Protein AF-A0A519LXI4-F1 (afdb_monomer_lite)

Secondary structure (DSSP, 8-state):
--HHHHHHHHHHTTSTT---EEE-TT--EEE-TT----

Structure (mmCIF, N/CA/C/O backbone):
data_AF-A0A519LXI4-F1
#
_entry.id   AF-A0A519LXI4-F1
#
loop_
_atom_site.group_PDB
_atom_site.id
_atom_site.type_symbol
_atom_site.label_atom_id
_atom_site.label_alt_id
_atom_site.label_comp_id
_atom_site.label_asym_id
_atom_site.label_entity_id
_atom_site.label_seq_id
_atom_site.pdbx_PDB_ins_code
_atom_site.Cartn_x
_atom_site.Cartn_y
_atom_site.Cartn_z
_atom_site.occupancy
_atom_site.B_iso_or_equiv
_atom_site.auth_seq_id
_atom_site.auth_comp_id
_atom_site.auth_asym_id
_atom_site.auth_atom_id
_atom_site.pdbx_PDB_model_num
ATOM 1 N N . THR A 1 1 ? 13.256 -0.885 -3.099 1.00 48.97 1 THR A N 1
ATOM 2 C CA . THR A 1 1 ? 12.064 -0.455 -2.336 1.00 48.97 1 THR A CA 1
ATOM 3 C C . THR A 1 1 ? 11.178 0.346 -3.263 1.00 48.97 1 THR A C 1
ATOM 5 O O . THR A 1 1 ? 11.606 1.378 -3.761 1.00 48.97 1 THR A O 1
ATOM 8 N N . VAL A 1 2 ? 9.985 -0.158 -3.586 1.00 61.25 2 VAL A N 1
ATOM 9 C CA . VAL A 1 2 ? 9.046 0.563 -4.458 1.00 61.25 2 VAL A CA 1
ATOM 10 C C . VAL A 1 2 ? 8.288 1.566 -3.590 1.00 61.25 2 VAL A C 1
ATOM 12 O O . VAL A 1 2 ? 7.307 1.214 -2.943 1.00 61.25 2 VAL A O 1
ATOM 15 N N . MET A 1 3 ? 8.783 2.806 -3.539 1.00 74.88 3 MET A N 1
ATOM 16 C CA . MET A 1 3 ? 8.244 3.893 -2.701 1.00 74.88 3 MET A CA 1
ATOM 17 C C . MET A 1 3 ? 6.732 4.131 -2.897 1.00 74.88 3 MET A C 1
ATOM 19 O O . MET A 1 3 ? 6.042 4.521 -1.957 1.00 74.88 3 MET A O 1
ATOM 23 N N . GLY A 1 4 ? 6.204 3.879 -4.101 1.00 83.50 4 GLY A N 1
ATOM 24 C CA . GLY A 1 4 ? 4.795 4.119 -4.433 1.00 83.50 4 GLY A CA 1
ATOM 25 C C . GLY A 1 4 ? 3.811 3.181 -3.729 1.00 83.50 4 GLY A C 1
ATOM 26 O O . GLY A 1 4 ? 2.755 3.630 -3.293 1.00 83.50 4 GLY A O 1
ATOM 27 N N . ILE A 1 5 ? 4.169 1.903 -3.550 1.00 88.19 5 ILE A N 1
ATOM 28 C CA . ILE A 1 5 ? 3.300 0.921 -2.880 1.00 88.19 5 ILE A CA 1
ATOM 29 C C . ILE A 1 5 ? 3.134 1.300 -1.405 1.00 88.19 5 ILE A C 1
ATOM 31 O O . ILE A 1 5 ? 2.014 1.335 -0.905 1.00 88.19 5 ILE A O 1
ATOM 35 N N . SER A 1 6 ? 4.232 1.659 -0.729 1.00 87.25 6 SER A N 1
ATOM 36 C CA . SER A 1 6 ? 4.201 2.128 0.662 1.00 87.25 6 SER A CA 1
ATOM 37 C C . SER A 1 6 ? 3.398 3.417 0.825 1.00 87.25 6 SER A C 1
ATOM 39 O O . SER A 1 6 ? 2.542 3.475 1.699 1.00 87.25 6 SER A O 1
ATOM 41 N N . ALA A 1 7 ? 3.596 4.412 -0.048 1.00 88.81 7 ALA A N 1
ATOM 42 C CA . ALA A 1 7 ? 2.851 5.669 0.027 1.00 88.81 7 ALA A CA 1
ATOM 43 C C . ALA A 1 7 ? 1.337 5.463 -0.179 1.00 88.81 7 ALA A C 1
ATOM 45 O O . ALA A 1 7 ? 0.530 6.045 0.544 1.00 88.81 7 ALA A O 1
ATOM 46 N N . GLY A 1 8 ? 0.945 4.600 -1.124 1.00 89.56 8 GLY A N 1
ATOM 47 C CA . GLY A 1 8 ? -0.461 4.247 -1.347 1.00 89.56 8 GLY A CA 1
ATOM 48 C C . GLY A 1 8 ? -1.073 3.486 -0.168 1.00 89.56 8 GLY A C 1
ATOM 49 O O . GLY A 1 8 ? -2.179 3.800 0.270 1.00 89.56 8 GLY A O 1
ATOM 50 N N . LEU A 1 9 ? -0.331 2.535 0.403 1.00 90.88 9 LEU A N 1
ATOM 51 C CA . LEU A 1 9 ? -0.742 1.824 1.614 1.00 90.88 9 LEU A CA 1
ATOM 52 C C . LEU A 1 9 ? -0.912 2.765 2.805 1.00 90.88 9 LEU A C 1
ATOM 54 O O . LEU A 1 9 ? -1.899 2.644 3.526 1.00 90.88 9 LEU A O 1
ATOM 58 N N . A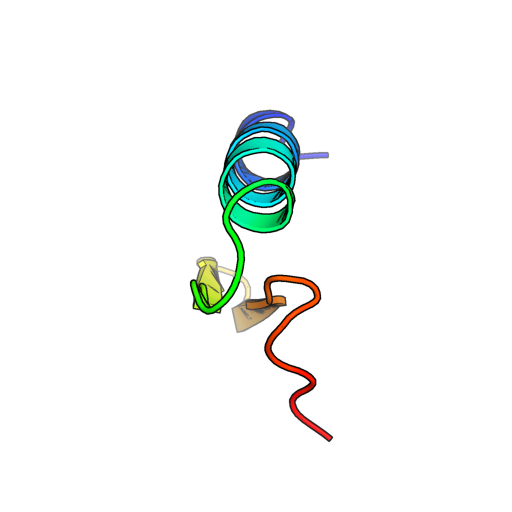SP A 1 10 ? -0.008 3.724 2.993 1.00 90.75 10 ASP A N 1
ATOM 59 C CA . ASP A 1 10 ? -0.090 4.700 4.081 1.00 90.75 10 ASP A CA 1
ATOM 60 C C . ASP A 1 10 ? -1.293 5.637 3.947 1.00 90.75 10 ASP A C 1
ATOM 62 O O . ASP A 1 10 ? -1.884 6.010 4.962 1.00 90.75 10 ASP A O 1
ATOM 66 N N . MET A 1 11 ? -1.714 5.975 2.725 1.00 91.56 11 MET A N 1
ATOM 67 C CA . MET A 1 11 ? -2.968 6.702 2.498 1.00 91.56 11 MET A CA 1
ATOM 68 C C . MET A 1 11 ? -4.188 5.852 2.862 1.00 91.56 11 MET A C 1
ATOM 70 O O . MET A 1 11 ? -5.061 6.303 3.601 1.00 91.56 11 MET A O 1
ATOM 74 N N . ILE A 1 12 ? -4.239 4.604 2.391 1.00 91.69 12 ILE A N 1
ATOM 75 C CA . ILE A 1 12 ? -5.370 3.698 2.646 1.00 91.69 12 ILE A CA 1
ATOM 76 C C . ILE A 1 12 ? -5.493 3.375 4.138 1.00 91.69 12 ILE A C 1
ATOM 78 O O . ILE A 1 12 ? -6.595 3.348 4.675 1.00 91.69 12 ILE A O 1
ATOM 82 N N . ASN A 1 13 ? -4.364 3.205 4.827 1.00 90.69 13 ASN A N 1
ATOM 83 C CA . ASN A 1 13 ? -4.305 2.926 6.261 1.00 90.69 13 ASN A CA 1
ATOM 84 C C . ASN A 1 13 ? -4.882 4.049 7.144 1.00 90.69 13 ASN A C 1
ATOM 86 O O . ASN A 1 13 ? -5.129 3.804 8.322 1.00 90.69 13 ASN A O 1
ATOM 90 N N . GLN A 1 14 ? -5.066 5.264 6.614 1.00 91.56 14 GLN A N 1
ATOM 91 C CA . GLN A 1 14 ? -5.696 6.383 7.330 1.00 91.56 14 GLN A CA 1
ATOM 92 C C . GLN A 1 14 ? -7.227 6.382 7.207 1.00 91.56 14 GLN A C 1
ATOM 94 O O . GLN A 1 14 ? -7.900 7.106 7.941 1.00 91.56 14 GLN A O 1
ATOM 99 N N . ILE A 1 15 ? -7.790 5.585 6.294 1.00 92.81 15 ILE A N 1
ATOM 100 C CA . ILE A 1 15 ? -9.231 5.517 6.053 1.00 92.81 15 ILE A CA 1
ATOM 101 C C . ILE A 1 15 ? -9.800 4.323 6.819 1.00 92.81 15 ILE A C 1
ATOM 103 O O . ILE A 1 15 ? -9.546 3.163 6.497 1.00 92.81 15 ILE A O 1
ATOM 107 N N . ASN A 1 16 ? -10.601 4.615 7.843 1.00 86.62 16 ASN A N 1
ATOM 108 C CA . ASN A 1 16 ? -11.251 3.583 8.644 1.00 86.62 16 ASN A CA 1
ATOM 109 C C . ASN A 1 16 ? -12.176 2.719 7.779 1.00 86.62 16 ASN A C 1
ATOM 111 O O . ASN A 1 16 ? -12.922 3.234 6.948 1.00 86.62 16 ASN A O 1
ATOM 115 N N . TYR A 1 17 ? -12.153 1.407 8.024 1.00 87.00 17 TYR A N 1
ATOM 116 C CA . TYR A 1 17 ? -12.951 0.398 7.314 1.00 87.00 17 TYR A CA 1
ATOM 117 C C . TYR A 1 17 ? -12.610 0.207 5.825 1.00 87.00 17 TYR A C 1
ATOM 119 O O . TYR A 1 17 ? -13.317 -0.530 5.139 1.00 87.00 17 TYR A O 1
ATOM 127 N N . LEU A 1 18 ? -11.516 0.794 5.328 1.00 89.56 18 LEU A N 1
ATOM 128 C CA . LEU A 1 18 ? -11.002 0.530 3.985 1.00 89.56 18 LEU A CA 1
ATOM 129 C C . LEU A 1 18 ? -9.899 -0.536 4.032 1.00 89.56 18 LEU A C 1
ATOM 131 O O . LEU A 1 18 ? -9.010 -0.503 4.881 1.00 89.56 18 LEU A O 1
ATOM 135 N N . GLY A 1 19 ? -9.965 -1.494 3.109 1.00 91.31 19 GLY A N 1
ATOM 136 C CA . GLY A 1 19 ? -8.960 -2.537 2.933 1.00 91.31 19 GLY A CA 1
ATOM 137 C C . GLY A 1 19 ? -8.337 -2.484 1.540 1.00 91.31 19 GLY A C 1
ATOM 138 O O . GLY A 1 19 ? -9.014 -2.149 0.572 1.00 91.31 19 GLY A O 1
ATOM 139 N N . CYS A 1 20 ? -7.056 -2.827 1.426 1.00 91.12 20 CYS A N 1
ATOM 140 C CA . CYS A 1 20 ? -6.346 -2.926 0.154 1.00 91.12 20 CYS A CA 1
ATOM 141 C C . CYS A 1 20 ? -5.440 -4.153 0.131 1.00 91.12 20 CYS A C 1
ATOM 143 O O . CYS A 1 20 ? -4.791 -4.469 1.129 1.00 91.12 20 CYS A O 1
ATOM 145 N N 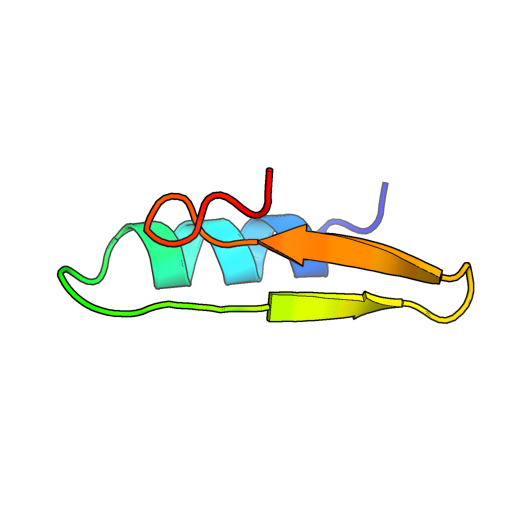. ILE A 1 21 ? -5.410 -4.823 -1.019 1.00 92.25 21 ILE A N 1
ATOM 146 C CA . ILE A 1 21 ? -4.520 -5.938 -1.330 1.00 92.25 21 ILE A CA 1
ATOM 147 C C . ILE A 1 21 ? -3.864 -5.612 -2.668 1.00 92.25 21 ILE A C 1
ATOM 149 O O . ILE A 1 21 ? -4.553 -5.310 -3.642 1.00 92.25 21 ILE A O 1
ATOM 153 N N . ILE A 1 22 ? -2.539 -5.663 -2.702 1.00 90.19 22 ILE A N 1
ATOM 154 C CA . ILE A 1 22 ? -1.724 -5.419 -3.889 1.00 90.19 22 ILE A CA 1
ATOM 155 C C . ILE A 1 22 ? -0.886 -6.669 -4.117 1.00 90.19 22 ILE A C 1
ATOM 157 O O . ILE A 1 22 ? -0.252 -7.163 -3.185 1.00 90.19 22 ILE A O 1
ATOM 161 N N . VAL A 1 23 ? -0.878 -7.162 -5.350 1.00 91.31 23 VAL A N 1
ATOM 162 C CA . VAL A 1 23 ? -0.019 -8.264 -5.788 1.00 91.31 23 VAL A CA 1
ATOM 163 C C . VAL A 1 23 ? 0.914 -7.705 -6.849 1.00 91.31 23 VAL A C 1
ATOM 165 O O . VAL A 1 23 ? 0.439 -7.103 -7.811 1.00 91.31 23 VAL A O 1
ATOM 168 N N . ASP A 1 24 ? 2.220 -7.841 -6.636 1.00 88.94 24 ASP A N 1
ATOM 169 C CA . ASP A 1 24 ? 3.222 -7.448 -7.627 1.00 88.94 24 ASP A CA 1
ATOM 170 C C . ASP A 1 24 ? 3.629 -8.619 -8.535 1.00 88.94 24 ASP A C 1
ATOM 172 O O . ASP A 1 24 ? 3.279 -9.778 -8.300 1.00 88.94 24 ASP A O 1
ATOM 176 N N . ASP A 1 25 ? 4.414 -8.303 -9.561 1.00 92.69 25 ASP A N 1
ATOM 177 C CA . ASP A 1 25 ? 4.890 -9.262 -10.563 1.00 92.69 25 ASP A CA 1
ATOM 178 C C . ASP A 1 25 ? 5.851 -10.326 -9.991 1.00 92.69 25 ASP A C 1
ATOM 180 O O . ASP A 1 25 ? 6.147 -11.316 -10.655 1.00 92.69 25 ASP A O 1
ATOM 184 N N . ASN A 1 26 ? 6.340 -10.147 -8.757 1.00 91.75 26 ASN A N 1
ATOM 185 C CA . ASN A 1 26 ? 7.169 -11.118 -8.036 1.00 91.75 26 ASN A CA 1
ATOM 186 C C . ASN A 1 26 ? 6.333 -11.985 -7.079 1.00 91.75 26 ASN A C 1
ATOM 188 O O . ASN A 1 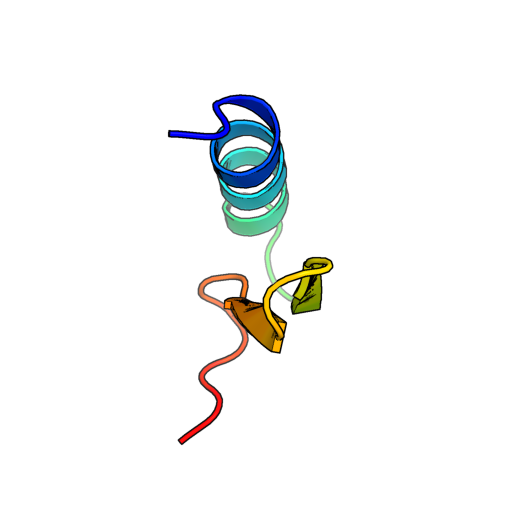26 ? 6.881 -12.579 -6.146 1.00 91.75 26 ASN A O 1
ATOM 192 N N . ASN A 1 27 ? 5.011 -12.030 -7.272 1.00 89.25 27 ASN A N 1
ATOM 193 C CA . ASN A 1 27 ? 4.051 -12.709 -6.403 1.00 89.25 27 ASN A CA 1
ATOM 194 C C . ASN A 1 27 ? 4.078 -12.217 -4.945 1.00 89.25 27 ASN A C 1
ATOM 196 O O . A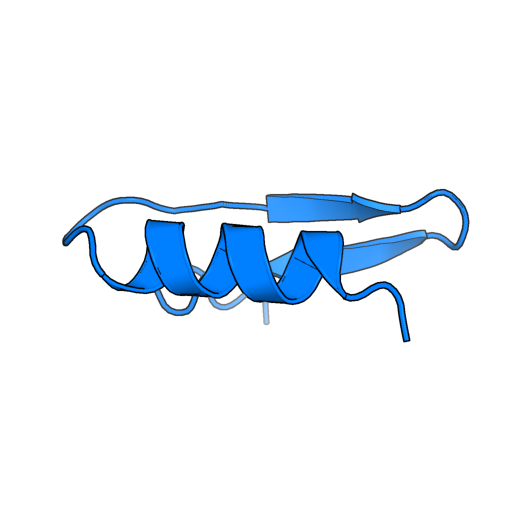SN A 1 27 ? 3.652 -12.936 -4.034 1.00 89.25 27 ASN A O 1
ATOM 200 N N . LYS A 1 28 ? 4.561 -10.999 -4.685 1.00 89.56 28 LYS A N 1
ATOM 201 C CA . LYS A 1 28 ? 4.557 -10.452 -3.332 1.00 89.56 28 LYS A CA 1
ATOM 202 C C . LYS A 1 28 ? 3.229 -9.770 -3.049 1.00 89.56 28 LYS A C 1
ATOM 204 O O . LYS A 1 28 ? 2.781 -8.900 -3.794 1.00 89.56 28 LYS A O 1
ATOM 209 N N . ILE A 1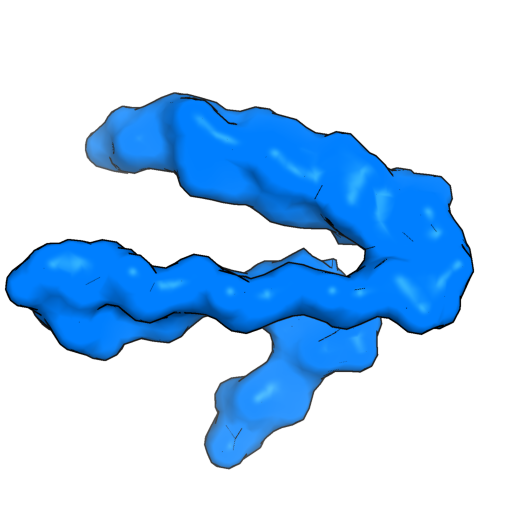 29 ? 2.624 -10.162 -1.933 1.00 90.25 29 ILE A N 1
ATOM 210 C CA . ILE A 1 29 ? 1.359 -9.612 -1.463 1.00 90.25 29 ILE A CA 1
ATOM 211 C C . ILE A 1 29 ? 1.653 -8.504 -0.452 1.00 90.25 29 ILE A C 1
ATOM 213 O O . ILE A 1 29 ? 2.405 -8.701 0.506 1.00 90.25 29 ILE A O 1
ATOM 217 N N . TYR A 1 30 ? 1.036 -7.345 -0.654 1.00 90.12 30 TYR A N 1
ATOM 218 C CA . TYR A 1 30 ? 1.023 -6.240 0.295 1.00 90.12 30 TYR A CA 1
ATOM 219 C C . TYR A 1 30 ? -0.4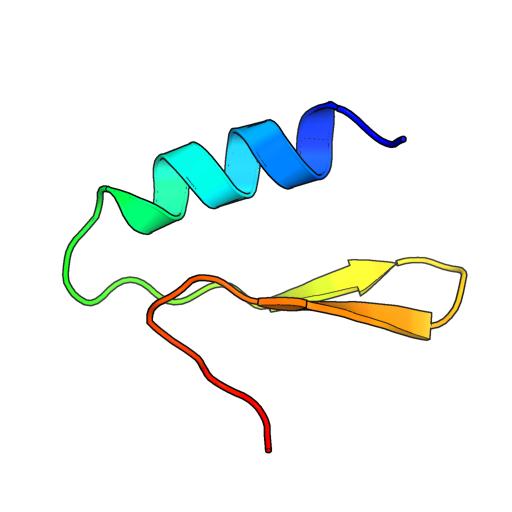18 -5.962 0.699 1.00 90.12 30 TYR A C 1
ATOM 221 O O . TYR A 1 30 ? -1.301 -5.883 -0.155 1.00 90.12 30 TYR A O 1
ATOM 229 N N . THR A 1 31 ? -0.661 -5.798 1.994 1.00 92.12 31 THR A N 1
ATOM 230 C CA . THR A 1 31 ? -2.007 -5.585 2.525 1.00 92.12 31 THR A CA 1
ATOM 231 C C . THR A 1 31 ? -2.056 -4.340 3.396 1.00 92.12 31 THR A C 1
ATOM 233 O O . THR A 1 31 ? -1.093 -3.998 4.086 1.00 92.12 31 THR A O 1
ATOM 236 N N . SER A 1 32 ? -3.187 -3.638 3.362 1.00 92.00 32 SER A N 1
ATOM 237 C CA . SER A 1 32 ? -3.486 -2.565 4.318 1.00 92.00 32 SER A CA 1
ATOM 238 C C . SER A 1 32 ? -3.572 -3.124 5.735 1.00 92.00 32 SER A C 1
ATOM 240 O O . SER A 1 32 ? -3.997 -4.263 5.908 1.00 92.00 32 SER A O 1
ATOM 242 N N . LYS A 1 33 ? -3.316 -2.301 6.754 1.00 88.50 33 LYS A N 1
ATOM 243 C CA . LYS A 1 33 ? -3.422 -2.667 8.181 1.00 88.50 33 LYS A CA 1
ATOM 244 C C . LYS A 1 33 ? -4.774 -3.273 8.563 1.00 88.50 33 LYS A C 1
ATOM 246 O O . LYS A 1 33 ? -4.846 -4.043 9.514 1.00 88.50 33 LYS A O 1
ATOM 251 N N . ASN A 1 34 ? -5.827 -2.936 7.820 1.00 85.19 34 ASN A N 1
ATOM 252 C CA . ASN A 1 34 ? -7.179 -3.426 8.059 1.00 85.19 34 ASN A CA 1
ATOM 253 C C . ASN A 1 34 ? -7.420 -4.862 7.548 1.00 85.19 34 ASN A C 1
ATOM 255 O O . ASN A 1 34 ? -8.453 -5.451 7.852 1.00 85.19 34 ASN A O 1
ATOM 259 N N . ILE A 1 35 ? -6.484 -5.433 6.779 1.00 82.94 35 ILE A N 1
ATOM 260 C CA . ILE A 1 35 ? -6.535 -6.808 6.270 1.00 82.94 35 ILE A CA 1
ATOM 261 C C . ILE A 1 35 ? -5.234 -7.516 6.644 1.00 82.94 35 ILE A C 1
ATOM 263 O O . ILE A 1 35 ? -4.163 -7.195 6.128 1.00 82.94 35 ILE A O 1
ATOM 267 N N . ASN A 1 36 ? -5.341 -8.528 7.504 1.00 77.12 36 ASN A N 1
ATOM 268 C CA . ASN A 1 36 ? -4.227 -9.403 7.843 1.00 77.12 36 ASN A CA 1
ATOM 269 C C . ASN A 1 36 ? -4.491 -10.799 7.264 1.00 77.12 36 ASN A C 1
ATOM 271 O O . ASN A 1 36 ? -5.281 -11.567 7.815 1.00 77.12 36 ASN A O 1
ATOM 275 N N . LEU A 1 37 ? -3.875 -11.088 6.117 1.00 71.62 37 LEU A N 1
ATOM 276 C CA . LEU A 1 37 ? -3.896 -12.405 5.481 1.00 71.62 37 LEU A CA 1
ATOM 277 C C . LEU A 1 37 ? -2.921 -13.309 6.256 1.00 71.62 37 LEU A C 1
ATOM 279 O O . LEU A 1 37 ? -1.709 -13.157 6.126 1.00 71.62 37 LEU A O 1
ATOM 283 N N . LYS A 1 38 ? -3.467 -14.161 7.133 1.00 61.25 38 LYS A N 1
ATOM 284 C CA . LYS A 1 38 ? -2.730 -15.226 7.834 1.00 61.25 38 LYS A CA 1
ATOM 285 C C . LYS A 1 38 ? -2.381 -16.372 6.895 1.00 61.25 38 LYS A C 1
ATOM 287 O O . LYS A 1 38 ? -3.232 -16.686 6.034 1.00 61.25 38 LYS A O 1
#

Sequence (38 aa):
TVMGISAGLDMINQINYLGCIIVDDNNKIYTSKNINLK

pLDDT: mean 85.92, std 9.78, range [48.97, 92.81]

Radius of gyration: 9.97 Å; chains: 1; bounding box: 25×22×19 Å

Foldseek 3Di:
DPVVVVVVLVVQLVDPPGKDWDADPVRDIDIRPVDDDD